Protein AF-A0A5B8WP94-F1 (afdb_monomer)

Foldseek 3Di:
DVVQLVVLQVLCVVVVPRDDLVQQCADPDSVDSSSGHSVVDDDPVVVVVVVVVVVVVVVVVVVD

Organism: Myotis davidii (NCBI:txid225400)

Structure (mmCIF, N/CA/C/O backbone):
data_AF-A0A5B8WP94-F1
#
_entry.id   AF-A0A5B8WP94-F1
#
loop_
_atom_site.group_PDB
_atom_site.id
_atom_site.type_symbol
_atom_site.label_atom_id
_atom_site.label_alt_id
_atom_site.label_comp_id
_atom_site.label_asym_id
_atom_site.label_entity_id
_atom_site.label_seq_id
_atom_site.pdbx_PDB_ins_code
_atom_site.Cartn_x
_atom_site.Cartn_y
_atom_site.Cartn_z
_atom_site.occupancy
_atom_site.B_iso_or_equiv
_atom_site.auth_seq_id
_atom_site.auth_comp_id
_atom_site.auth_asym_id
_atom_site.auth_atom_id
_atom_site.pdbx_PDB_model_num
ATOM 1 N N . ALA A 1 1 ? 17.955 7.315 -9.242 1.00 72.19 1 ALA A N 1
ATOM 2 C CA . ALA A 1 1 ? 17.254 6.376 -10.155 1.00 72.19 1 ALA A CA 1
ATOM 3 C C . ALA A 1 1 ? 17.036 4.997 -9.521 1.00 72.19 1 ALA A C 1
ATOM 5 O O . ALA A 1 1 ? 15.889 4.597 -9.382 1.00 72.19 1 ALA A O 1
ATOM 6 N N . ARG A 1 2 ? 18.095 4.285 -9.097 1.00 90.62 2 ARG A N 1
ATOM 7 C CA . ARG A 1 2 ? 17.984 2.946 -8.477 1.00 90.62 2 ARG A CA 1
ATOM 8 C C . ARG A 1 2 ? 17.208 2.945 -7.152 1.00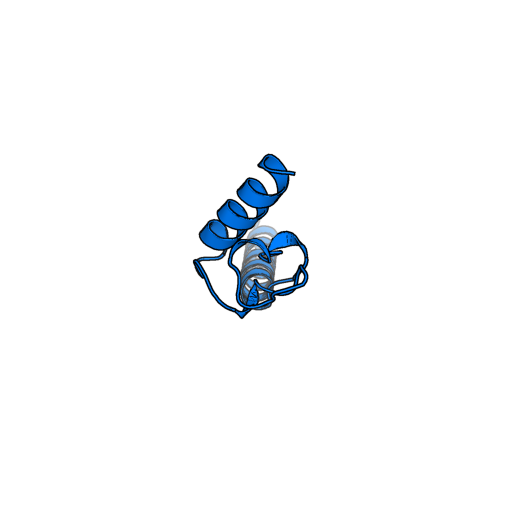 90.62 2 ARG A C 1
ATOM 10 O O . ARG A 1 2 ? 16.335 2.113 -6.967 1.00 90.62 2 ARG A O 1
ATOM 17 N N . GLU A 1 3 ? 17.486 3.911 -6.280 1.00 96.19 3 GLU A N 1
ATOM 18 C CA . GLU A 1 3 ? 16.809 4.049 -4.981 1.00 96.19 3 GLU A CA 1
ATOM 19 C C . GLU A 1 3 ? 15.310 4.304 -5.124 1.00 96.19 3 GLU A C 1
ATOM 21 O O . GLU A 1 3 ? 14.517 3.670 -4.440 1.00 96.19 3 GLU A O 1
ATOM 26 N N . ALA A 1 4 ? 14.921 5.176 -6.061 1.00 94.31 4 ALA A N 1
ATOM 27 C CA . ALA A 1 4 ? 13.517 5.434 -6.360 1.00 94.31 4 ALA A CA 1
ATOM 28 C C . ALA A 1 4 ? 12.807 4.148 -6.800 1.00 94.31 4 ALA A C 1
ATOM 30 O O . ALA A 1 4 ? 11.760 3.820 -6.262 1.00 94.31 4 ALA A O 1
ATOM 31 N N . LEU A 1 5 ? 13.412 3.366 -7.702 1.00 95.50 5 LEU A N 1
ATOM 32 C CA . LEU A 1 5 ? 12.854 2.071 -8.096 1.00 95.50 5 LEU A CA 1
ATOM 33 C C . LEU A 1 5 ? 12.731 1.109 -6.901 1.00 95.50 5 LEU A C 1
ATOM 35 O O . LEU A 1 5 ? 11.711 0.446 -6.758 1.00 95.50 5 LEU A O 1
ATOM 39 N N . TRP A 1 6 ? 13.735 1.040 -6.023 1.00 97.69 6 TRP A N 1
ATOM 40 C CA . TRP A 1 6 ? 13.653 0.210 -4.817 1.00 97.69 6 TRP A CA 1
ATOM 41 C C . TRP A 1 6 ? 12.569 0.672 -3.8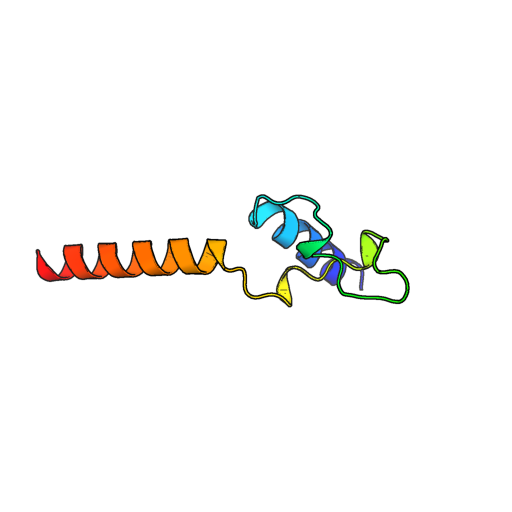42 1.00 97.69 6 TRP A C 1
ATOM 43 O O . TRP A 1 6 ? 11.945 -0.176 -3.213 1.00 97.69 6 TRP A O 1
ATOM 53 N N . ALA A 1 7 ? 12.321 1.976 -3.723 1.00 98.06 7 ALA A N 1
ATOM 54 C CA . ALA A 1 7 ? 11.215 2.495 -2.924 1.00 98.06 7 ALA A CA 1
ATOM 55 C C . ALA A 1 7 ? 9.859 2.053 -3.496 1.00 98.06 7 ALA A C 1
ATOM 57 O O . ALA A 1 7 ? 9.012 1.580 -2.746 1.00 98.06 7 ALA A O 1
ATOM 58 N N . GLU A 1 8 ? 9.681 2.109 -4.819 1.00 97.44 8 GLU A N 1
ATOM 59 C CA . GLU A 1 8 ? 8.449 1.643 -5.471 1.00 97.44 8 GLU A CA 1
ATOM 60 C C . GLU A 1 8 ? 8.231 0.131 -5.312 1.00 97.44 8 GLU A C 1
ATOM 62 O O . GLU A 1 8 ? 7.105 -0.315 -5.089 1.00 97.44 8 GLU A O 1
ATOM 67 N N . LEU A 1 9 ? 9.307 -0.662 -5.381 1.00 97.25 9 LEU A N 1
ATOM 68 C CA . LEU A 1 9 ? 9.252 -2.109 -5.151 1.00 97.25 9 LEU A CA 1
ATOM 69 C C . LEU A 1 9 ? 8.882 -2.438 -3.699 1.00 97.25 9 LEU A C 1
ATOM 71 O O . LEU A 1 9 ? 8.035 -3.297 -3.470 1.00 97.25 9 LEU A O 1
ATOM 75 N N . LYS A 1 10 ? 9.470 -1.732 -2.723 1.00 98.25 10 LYS A N 1
ATOM 76 C CA . LYS A 1 10 ? 9.113 -1.880 -1.303 1.00 98.25 10 LYS A CA 1
ATOM 77 C C . LYS A 1 10 ? 7.658 -1.496 -1.053 1.00 98.25 10 LYS A C 1
ATOM 79 O O . LYS A 1 10 ? 6.944 -2.273 -0.438 1.00 98.25 10 LYS A O 1
ATOM 84 N N . ALA A 1 11 ? 7.202 -0.373 -1.606 1.00 98.00 11 ALA A N 1
ATOM 85 C CA . ALA A 1 11 ? 5.803 0.039 -1.514 1.00 98.00 11 ALA A CA 1
ATOM 86 C C . ALA A 1 11 ? 4.857 -0.996 -2.153 1.00 98.00 11 ALA A C 1
ATOM 88 O O . ALA A 1 11 ? 3.779 -1.262 -1.628 1.00 98.00 11 ALA A O 1
ATOM 89 N N . GLY A 1 12 ? 5.267 -1.621 -3.265 1.00 97.19 12 GLY A N 1
ATOM 90 C CA . GLY A 1 12 ? 4.534 -2.732 -3.878 1.00 97.19 12 GLY A CA 1
ATOM 91 C C . GLY A 1 12 ? 4.369 -3.915 -2.921 1.00 97.19 12 GLY A C 1
ATOM 92 O O . GLY A 1 12 ? 3.261 -4.423 -2.774 1.00 97.19 12 GLY A O 1
ATOM 93 N N . ALA A 1 13 ? 5.435 -4.295 -2.214 1.00 98.06 13 ALA A N 1
ATOM 94 C CA . ALA A 1 13 ? 5.383 -5.335 -1.186 1.00 98.06 13 ALA A CA 1
ATOM 95 C C . ALA A 1 13 ? 4.538 -4.930 0.037 1.00 98.06 13 ALA A C 1
ATOM 97 O O . ALA A 1 13 ? 3.716 -5.715 0.497 1.00 98.06 13 ALA A O 1
ATOM 98 N N . GLU A 1 14 ? 4.668 -3.694 0.528 1.00 97.88 14 GLU A N 1
ATOM 99 C CA . GLU A 1 14 ? 3.870 -3.169 1.651 1.00 97.88 14 GLU A CA 1
ATOM 100 C C . GLU A 1 14 ? 2.368 -3.115 1.339 1.00 97.88 14 GLU A C 1
ATOM 102 O O . GLU A 1 14 ? 1.547 -3.265 2.240 1.00 97.88 14 GLU A O 1
ATOM 107 N N . SER A 1 15 ? 1.996 -2.954 0.063 1.00 96.62 15 SER A N 1
ATOM 108 C CA . SER A 1 15 ? 0.593 -3.003 -0.364 1.00 96.62 15 SER A CA 1
ATOM 109 C C . SER A 1 15 ? -0.041 -4.395 -0.233 1.00 96.62 15 SER A C 1
ATOM 111 O O . SER A 1 15 ? -1.265 -4.506 -0.263 1.00 96.62 15 SER A O 1
ATOM 113 N N . GLY A 1 16 ? 0.772 -5.455 -0.132 1.00 96.56 16 GLY A N 1
ATOM 114 C CA . GLY A 1 16 ? 0.331 -6.853 -0.178 1.00 96.56 16 GLY A CA 1
ATOM 115 C C . GLY A 1 16 ? 0.007 -7.377 -1.584 1.00 96.56 16 GLY A C 1
ATOM 116 O O . GLY A 1 16 ? -0.569 -8.453 -1.712 1.00 96.56 16 GLY A O 1
ATOM 117 N N . TRP A 1 17 ? 0.330 -6.614 -2.637 1.00 95.31 17 TRP A N 1
ATOM 118 C CA . TRP A 1 17 ? 0.093 -6.962 -4.045 1.00 95.31 17 TRP A CA 1
ATOM 119 C C . TRP A 1 17 ? 1.411 -6.955 -4.846 1.00 95.31 17 TRP A C 1
ATOM 121 O O . TRP A 1 17 ? 1.552 -6.215 -5.827 1.00 95.31 17 TRP A O 1
ATOM 131 N N . ASP A 1 18 ? 2.390 -7.758 -4.426 1.00 94.38 18 ASP A N 1
ATOM 132 C CA . ASP A 1 18 ? 3.699 -7.937 -5.065 1.00 94.38 18 ASP A CA 1
ATOM 133 C C . ASP A 1 18 ? 3.690 -9.022 -6.169 1.00 94.38 18 ASP A C 1
ATOM 135 O O . ASP A 1 18 ? 3.439 -10.192 -5.925 1.00 94.38 18 ASP A O 1
ATOM 139 N N . PHE A 1 19 ? 3.961 -8.728 -7.439 1.00 92.62 19 PHE A N 1
ATOM 140 C CA . PHE A 1 19 ? 3.670 -7.459 -8.100 1.00 92.62 19 PHE A CA 1
ATOM 141 C C . PHE A 1 19 ? 2.458 -7.628 -9.010 1.00 92.62 19 PHE A C 1
ATOM 143 O O . PHE A 1 19 ? 2.235 -8.682 -9.604 1.00 92.62 19 PHE A O 1
ATOM 150 N N . SER A 1 20 ? 1.691 -6.553 -9.150 1.00 94.25 20 SER A N 1
ATOM 151 C CA . SER A 1 20 ? 0.500 -6.496 -9.988 1.00 94.25 20 SER A CA 1
ATOM 152 C C . SER A 1 20 ? 0.649 -5.429 -11.067 1.00 94.25 20 SER A C 1
ATOM 154 O O . SER A 1 20 ? 1.237 -4.372 -10.824 1.00 94.25 20 SER A O 1
ATOM 156 N N . SER A 1 21 ? 0.038 -5.659 -12.234 1.00 94.06 21 SER A N 1
ATOM 157 C CA . SER A 1 21 ? -0.105 -4.645 -13.290 1.00 94.06 21 SER A CA 1
ATOM 158 C C . SER A 1 21 ? -0.789 -3.369 -12.790 1.00 94.06 21 SER A C 1
ATOM 160 O O . SER A 1 21 ? -0.542 -2.299 -13.338 1.00 94.06 21 SER A O 1
ATOM 162 N N . ARG A 1 22 ? -1.556 -3.455 -11.690 1.00 94.50 22 ARG A N 1
ATOM 163 C CA . ARG A 1 22 ? -2.098 -2.313 -10.938 1.00 94.50 22 ARG A CA 1
ATOM 164 C C . ARG A 1 22 ? -1.050 -1.225 -10.675 1.00 94.50 22 ARG A C 1
ATOM 166 O O . ARG A 1 22 ? -1.392 -0.050 -10.719 1.00 94.50 22 ARG A O 1
ATOM 173 N N . TRP A 1 23 ? 0.203 -1.604 -10.415 1.00 95.50 23 TRP A N 1
ATOM 174 C CA . TRP A 1 23 ? 1.290 -0.685 -10.062 1.00 95.50 23 TRP A CA 1
ATOM 175 C C . TRP A 1 23 ? 2.181 -0.289 -11.248 1.00 95.50 23 TRP A C 1
ATOM 177 O O . TRP A 1 23 ? 2.997 0.626 -11.121 1.00 95.50 23 TRP A O 1
ATOM 187 N N . LEU A 1 24 ? 2.058 -0.965 -12.393 1.00 95.19 24 LEU A N 1
ATOM 188 C CA . LEU A 1 24 ? 2.944 -0.832 -13.554 1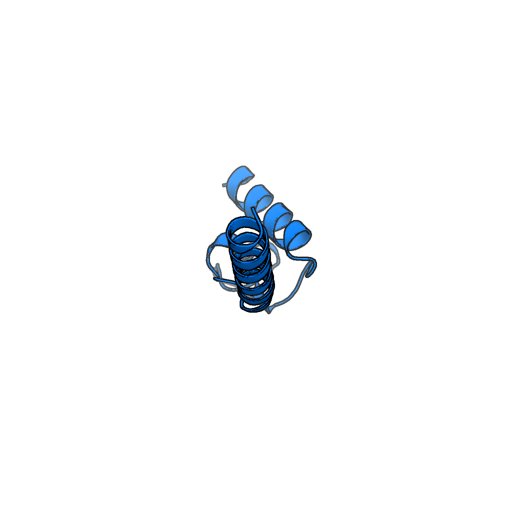.00 95.19 24 LEU A CA 1
ATOM 189 C C . LEU A 1 24 ? 2.425 0.229 -14.537 1.00 95.19 24 LEU A C 1
ATOM 191 O O . LEU A 1 24 ? 1.971 -0.071 -15.637 1.00 95.19 24 LEU A O 1
ATOM 195 N N . ILE A 1 25 ? 2.449 1.491 -14.108 1.00 90.25 25 ILE A N 1
ATOM 196 C CA . ILE A 1 25 ? 1.875 2.622 -14.865 1.00 90.25 25 ILE A CA 1
ATOM 197 C C . ILE A 1 25 ? 2.926 3.589 -15.440 1.00 90.25 25 ILE A C 1
ATOM 199 O O . ILE A 1 25 ? 2.575 4.605 -16.035 1.00 90.25 25 ILE A O 1
ATOM 203 N N . GLY A 1 26 ? 4.216 3.334 -15.212 1.00 77.44 26 GLY A N 1
ATOM 204 C CA . GLY A 1 26 ? 5.311 4.200 -15.657 1.00 77.44 26 GLY A CA 1
ATOM 205 C C . GLY A 1 26 ? 6.033 3.725 -16.925 1.00 77.44 26 GLY A C 1
ATOM 206 O O . GLY A 1 26 ? 5.836 2.626 -17.418 1.00 77.44 26 GLY A O 1
ATOM 207 N N . GLY A 1 27 ? 6.977 4.533 -17.411 1.00 75.06 27 GLY A N 1
ATOM 208 C CA . GLY A 1 27 ? 7.964 4.095 -18.409 1.00 75.06 27 GLY A CA 1
ATOM 209 C C . GLY A 1 27 ? 7.430 3.890 -19.833 1.00 75.06 27 GLY A C 1
ATOM 210 O O . GLY A 1 27 ? 6.268 4.135 -20.130 1.00 75.06 27 GLY A O 1
ATOM 211 N N . GLN A 1 28 ? 8.332 3.494 -20.736 1.00 79.19 28 GLN A N 1
ATOM 212 C CA . GLN A 1 28 ? 8.003 3.204 -22.140 1.00 79.19 28 GLN A CA 1
ATOM 213 C C . GLN A 1 28 ? 7.365 1.821 -22.319 1.00 79.19 28 GLN A C 1
ATOM 215 O O . GLN A 1 28 ? 6.606 1.617 -23.260 1.00 79.19 28 GLN A O 1
ATOM 220 N N . ASP A 1 29 ? 7.676 0.891 -21.413 1.00 86.38 29 ASP A N 1
ATOM 221 C CA . ASP A 1 29 ? 7.133 -0.462 -21.387 1.00 86.38 29 ASP A CA 1
ATOM 222 C C . ASP A 1 29 ? 6.367 -0.692 -20.068 1.00 86.38 29 ASP A C 1
ATOM 224 O O . ASP A 1 29 ? 6.994 -0.985 -19.043 1.00 86.38 29 ASP A O 1
ATOM 228 N N . PRO A 1 30 ? 5.028 -0.570 -20.078 1.00 81.50 30 PRO A N 1
ATOM 229 C CA . PRO A 1 30 ? 4.187 -0.784 -18.900 1.00 81.50 30 PRO A CA 1
ATOM 230 C C . PRO A 1 30 ? 4.108 -2.259 -18.474 1.00 81.50 30 PRO A C 1
ATOM 232 O O . PRO A 1 30 ? 3.537 -2.566 -17.435 1.00 81.50 30 PRO A O 1
ATOM 235 N N . SER A 1 31 ? 4.675 -3.195 -19.244 1.00 86.50 31 SER A N 1
ATOM 236 C CA . SER A 1 31 ? 4.796 -4.599 -18.829 1.00 86.50 31 SER A CA 1
ATOM 237 C C . SER A 1 31 ? 6.086 -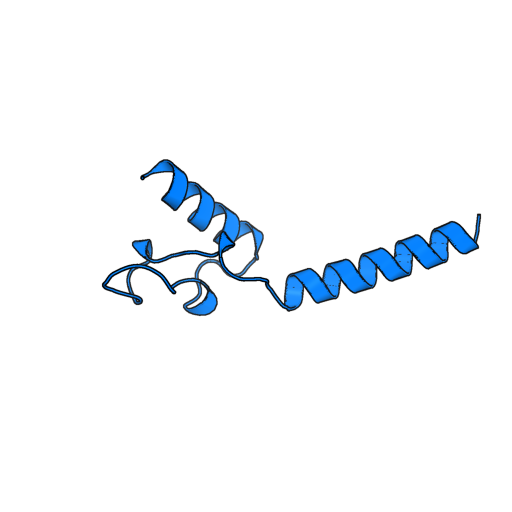4.881 -18.048 1.00 86.50 31 SER A C 1
ATOM 239 O O . SER A 1 31 ? 6.187 -5.885 -17.342 1.00 86.50 31 SER A O 1
ATOM 241 N N . SER A 1 32 ? 7.067 -3.975 -18.113 1.00 92.94 32 SER A N 1
ATOM 242 C CA . SER A 1 32 ? 8.325 -4.109 -17.383 1.00 92.94 32 SER A CA 1
ATOM 243 C C . SER A 1 32 ? 8.133 -3.803 -15.904 1.00 92.94 32 SER A C 1
ATOM 245 O O . SER A 1 32 ? 7.627 -2.744 -15.554 1.00 92.94 32 SER A O 1
ATOM 247 N N . LEU A 1 33 ? 8.671 -4.630 -15.006 1.00 93.38 33 LEU A N 1
ATOM 248 C CA . LEU A 1 33 ? 8.668 -4.337 -13.566 1.00 93.38 33 LEU A CA 1
ATOM 249 C C . LEU A 1 33 ? 9.376 -3.008 -13.221 1.00 93.38 33 LEU A C 1
ATOM 251 O O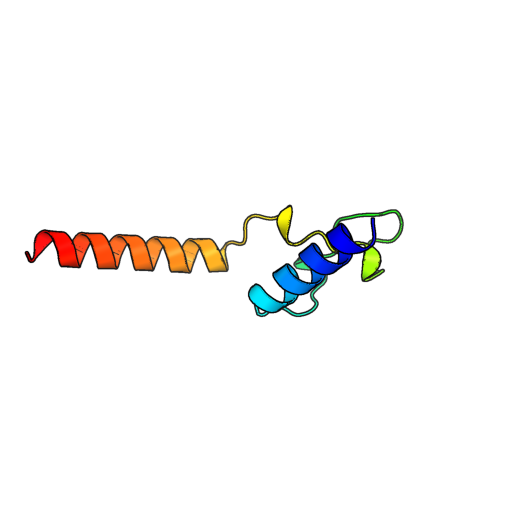 . LEU A 1 33 ? 9.075 -2.381 -12.212 1.00 93.38 33 LEU A O 1
ATOM 255 N N . SER A 1 34 ? 10.277 -2.520 -14.081 1.00 93.56 34 SER A N 1
ATOM 256 C CA . SER A 1 34 ? 10.915 -1.203 -13.914 1.00 93.56 34 SER A CA 1
ATOM 257 C C . SER A 1 34 ? 9.939 -0.014 -14.026 1.00 93.56 34 SER A C 1
ATOM 259 O O . SER A 1 34 ? 10.237 1.098 -13.565 1.00 93.56 34 SER A O 1
ATOM 261 N N . SER A 1 35 ? 8.756 -0.251 -14.603 1.00 95.00 35 SER A N 1
ATOM 262 C CA . SER A 1 35 ? 7.661 0.715 -14.711 1.00 95.00 35 SER A CA 1
ATOM 263 C C . SER A 1 35 ? 6.870 0.912 -13.420 1.00 95.00 35 SER A C 1
ATOM 265 O O . SER A 1 35 ? 6.015 1.796 -13.380 1.00 95.00 35 SER A O 1
ATOM 267 N N . ILE A 1 36 ? 7.143 0.133 -12.368 1.00 96.44 36 ILE A N 1
ATOM 268 C CA . ILE A 1 36 ? 6.393 0.190 -11.113 1.00 96.44 36 ILE A CA 1
ATOM 269 C C . ILE A 1 36 ? 6.402 1.598 -10.504 1.00 96.44 36 ILE A C 1
ATOM 271 O O . ILE A 1 36 ? 7.455 2.226 -10.365 1.00 96.44 36 ILE A O 1
ATOM 275 N N . ARG A 1 37 ? 5.218 2.118 -10.179 1.00 96.06 37 ARG A N 1
ATOM 276 C CA . ARG A 1 37 ? 4.983 3.434 -9.562 1.00 96.06 37 ARG A CA 1
ATOM 277 C C . ARG A 1 37 ? 3.871 3.333 -8.511 1.00 96.06 37 ARG A C 1
ATOM 279 O O . ARG A 1 37 ? 2.893 4.078 -8.564 1.00 96.06 37 ARG A O 1
ATOM 286 N N . THR A 1 38 ? 4.007 2.395 -7.577 1.00 97.00 38 THR A N 1
ATOM 287 C CA . THR A 1 38 ? 3.068 2.166 -6.468 1.00 97.00 38 THR A CA 1
ATOM 288 C C . THR A 1 38 ? 2.746 3.456 -5.706 1.00 97.00 38 THR A C 1
ATOM 290 O O . THR A 1 38 ? 1.583 3.728 -5.427 1.00 97.00 38 THR A O 1
ATOM 293 N N . SER A 1 39 ? 3.746 4.306 -5.450 1.00 96.12 39 SER A N 1
ATOM 294 C CA . SER A 1 39 ? 3.588 5.567 -4.708 1.00 96.12 39 SER A CA 1
ATOM 295 C C . SER A 1 39 ? 2.761 6.635 -5.438 1.00 96.12 39 SER A C 1
ATOM 297 O O . SER A 1 39 ? 2.396 7.652 -4.847 1.00 96.12 39 SER A O 1
ATOM 299 N N . LYS A 1 40 ? 2.485 6.449 -6.736 1.00 96.00 40 LYS A N 1
ATOM 300 C CA . LYS A 1 40 ? 1.722 7.395 -7.569 1.00 96.00 40 LYS A CA 1
ATOM 301 C C . LYS A 1 40 ? 0.232 7.086 -7.629 1.00 96.00 40 LYS A C 1
ATOM 303 O O . LYS A 1 40 ? -0.506 7.813 -8.289 1.00 96.00 40 LYS A O 1
ATOM 308 N N . LEU A 1 41 ? -0.206 6.037 -6.946 1.00 95.44 41 LEU A N 1
ATOM 309 C CA . LEU A 1 41 ? -1.591 5.598 -6.905 1.00 95.44 41 LEU A CA 1
ATOM 310 C C . LEU A 1 41 ? -2.103 5.680 -5.471 1.00 95.44 41 LEU A C 1
ATOM 312 O O . LEU A 1 41 ? -1.391 5.337 -4.535 1.00 95.44 41 LEU A O 1
ATOM 316 N N . VAL A 1 42 ? -3.353 6.111 -5.309 1.00 96.94 42 VAL A N 1
ATOM 317 C CA . VAL A 1 42 ? -4.052 6.106 -4.018 1.00 96.94 42 VAL A CA 1
ATOM 318 C C . VAL A 1 42 ? -4.835 4.790 -3.914 1.00 96.94 42 VAL A C 1
ATOM 320 O O . VAL A 1 42 ? -5.819 4.624 -4.640 1.00 96.94 42 VAL A O 1
ATOM 323 N N . PRO A 1 43 ? -4.418 3.818 -3.081 1.00 97.38 43 PRO A N 1
ATOM 324 C CA . PRO A 1 43 ? -5.043 2.497 -3.061 1.00 97.38 43 PRO A CA 1
ATOM 325 C C . PRO A 1 43 ? -6.397 2.528 -2.334 1.00 97.38 43 PRO A C 1
ATOM 327 O O . PRO A 1 43 ? -6.476 2.955 -1.181 1.00 97.38 43 PRO A O 1
ATOM 330 N N . VAL A 1 44 ? -7.473 2.083 -2.994 1.00 97.88 44 VAL A N 1
ATOM 331 C CA . VAL A 1 44 ? 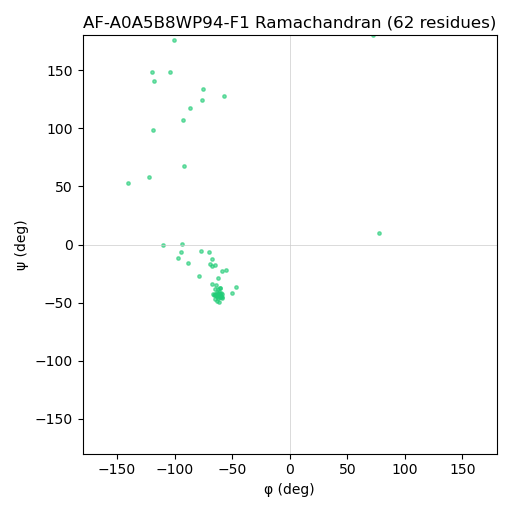-8.836 2.071 -2.417 1.00 97.88 44 VAL A CA 1
ATOM 332 C C . VAL A 1 44 ? -8.947 1.177 -1.179 1.00 97.88 44 VAL A C 1
ATOM 334 O O . VAL A 1 44 ? -9.601 1.539 -0.209 1.00 97.88 44 VAL A O 1
ATOM 337 N N . ASP A 1 45 ? -8.260 0.041 -1.197 1.00 97.50 45 ASP A N 1
ATOM 338 C CA . ASP A 1 45 ? -8.126 -0.923 -0.105 1.00 97.50 45 ASP A CA 1
ATOM 339 C C . ASP A 1 45 ? -7.451 -0.310 1.126 1.00 97.50 45 ASP A C 1
ATOM 341 O O . ASP A 1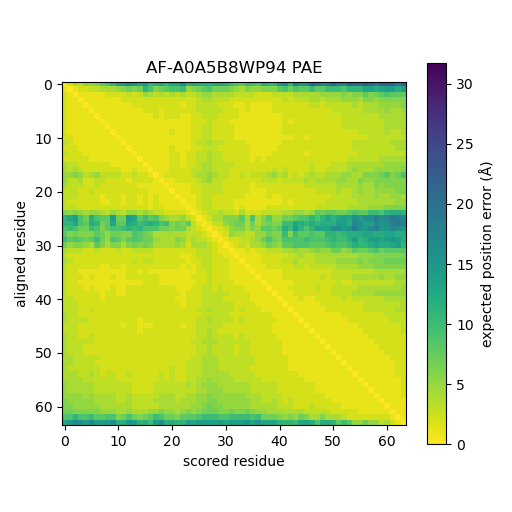 45 ? -8.006 -0.381 2.222 1.00 97.50 45 ASP A O 1
ATOM 345 N N . LEU A 1 46 ? -6.313 0.371 0.952 1.00 98.06 46 LEU A N 1
ATOM 346 C CA . LEU A 1 46 ? -5.657 1.081 2.057 1.00 98.06 46 LEU A CA 1
ATOM 347 C C . LEU A 1 46 ? -6.576 2.151 2.665 1.00 98.06 46 LEU A C 1
ATOM 349 O O . LEU A 1 46 ? -6.696 2.240 3.884 1.00 98.06 46 LEU A O 1
ATOM 353 N N . ASN A 1 47 ? -7.260 2.940 1.831 1.00 98.31 47 ASN A N 1
ATOM 354 C CA . ASN A 1 47 ? -8.167 3.984 2.317 1.00 98.31 47 ASN A CA 1
ATOM 355 C C . ASN A 1 47 ? -9.400 3.409 3.027 1.00 98.31 47 ASN A C 1
ATOM 357 O O . ASN A 1 47 ? -9.863 3.995 4.001 1.00 98.31 47 ASN A O 1
ATOM 361 N N . ALA A 1 48 ? -9.909 2.253 2.594 1.00 98.56 48 ALA A N 1
ATOM 362 C CA . ALA A 1 48 ? -10.986 1.562 3.297 1.00 98.56 48 ALA A CA 1
ATOM 363 C C . ALA A 1 48 ? -10.548 1.121 4.706 1.00 98.56 48 ALA A C 1
ATOM 365 O O . ALA A 1 48 ? -11.294 1.319 5.667 1.00 98.56 48 ALA A O 1
ATOM 366 N N . PHE A 1 49 ? -9.326 0.590 4.850 1.00 98.25 49 PHE A N 1
ATOM 367 C CA . PHE A 1 49 ? -8.771 0.255 6.165 1.00 98.25 49 PHE A CA 1
ATOM 368 C C . PHE A 1 49 ? -8.558 1.490 7.042 1.00 98.25 49 PHE A C 1
ATOM 370 O O . PHE A 1 49 ? -8.912 1.459 8.220 1.00 98.25 49 PHE A O 1
ATOM 377 N N . LEU A 1 50 ? -8.037 2.585 6.482 1.00 98.62 50 LEU A N 1
ATOM 378 C CA . LEU A 1 50 ? -7.863 3.838 7.222 1.00 98.62 50 LEU A CA 1
ATOM 379 C C . LEU A 1 50 ? -9.204 4.415 7.685 1.00 98.62 50 LEU A C 1
ATOM 381 O O . LEU A 1 50 ? -9.334 4.749 8.856 1.00 98.62 50 LEU A O 1
ATOM 385 N N . CYS A 1 51 ? -10.224 4.432 6.826 1.00 98.75 51 CYS A N 1
ATOM 386 C CA . CYS A 1 51 ? -11.565 4.892 7.191 1.00 98.75 51 CYS A CA 1
ATOM 387 C C . CYS A 1 51 ? -12.157 4.075 8.355 1.00 98.75 51 CYS A C 1
ATOM 389 O O . CYS A 1 51 ? -12.718 4.634 9.299 1.00 98.75 51 CYS A O 1
ATOM 391 N N . GLN A 1 52 ? -11.989 2.747 8.335 1.00 98.69 52 GLN A N 1
ATOM 392 C CA . GLN A 1 52 ? -12.408 1.896 9.450 1.00 98.69 52 GLN A CA 1
ATOM 393 C C . GLN A 1 52 ? -11.611 2.192 10.730 1.00 98.69 52 GLN A C 1
ATOM 395 O O . GLN A 1 52 ? -12.200 2.276 11.809 1.00 98.69 52 GLN A O 1
ATOM 400 N N . ALA A 1 53 ? -10.291 2.359 10.624 1.00 98.81 53 ALA A N 1
ATOM 401 C CA . ALA A 1 53 ? -9.440 2.685 11.762 1.00 98.81 53 ALA A CA 1
ATOM 402 C C . ALA A 1 53 ? -9.824 4.037 12.385 1.00 98.81 53 ALA A C 1
ATOM 404 O O . ALA A 1 53 ? -9.948 4.141 13.603 1.00 98.81 53 ALA A O 1
ATOM 405 N N . GLU A 1 54 ? -10.092 5.052 11.565 1.00 98.81 54 GLU A N 1
ATOM 406 C CA . GLU A 1 54 ? -10.555 6.371 12.001 1.00 98.81 54 GLU A CA 1
ATOM 407 C C . GLU A 1 54 ? -11.896 6.295 12.740 1.00 98.81 54 GLU A C 1
ATOM 409 O O . GLU A 1 54 ? -12.037 6.870 13.823 1.00 98.81 54 GLU A O 1
ATOM 414 N N . ALA A 1 55 ? -12.860 5.532 12.216 1.00 98.62 55 ALA A N 1
ATOM 415 C CA . ALA A 1 55 ? -14.140 5.304 12.884 1.00 98.62 55 ALA A CA 1
ATOM 416 C C . ALA A 1 55 ? -13.964 4.603 14.243 1.00 98.62 55 ALA A C 1
ATOM 418 O O . ALA A 1 55 ? -14.596 4.989 15.230 1.00 98.62 55 ALA A O 1
ATOM 419 N N . LEU A 1 56 ? -13.067 3.613 14.322 1.00 98.62 56 LEU A N 1
ATOM 420 C CA . LEU A 1 56 ? -12.753 2.923 15.571 1.00 98.62 56 LEU A CA 1
ATOM 421 C C . LEU A 1 56 ? -12.138 3.882 16.597 1.00 98.62 56 LEU A C 1
ATOM 423 O O . LEU A 1 56 ? -12.609 3.938 17.732 1.00 98.62 56 LEU A O 1
ATOM 427 N N . MET A 1 57 ? -11.143 4.678 16.199 1.00 98.62 57 MET A N 1
ATOM 428 C CA . MET A 1 57 ? -10.534 5.683 17.078 1.00 98.62 57 MET A CA 1
ATOM 429 C C . MET A 1 57 ? -11.561 6.711 17.566 1.00 98.62 57 MET A C 1
ATOM 431 O O . MET A 1 57 ? -11.562 7.056 18.746 1.00 98.62 57 MET A O 1
ATOM 435 N N . SER A 1 58 ? -12.459 7.167 16.687 1.00 98.62 58 SER A N 1
ATOM 436 C CA . SER A 1 58 ? -13.547 8.079 17.050 1.00 98.62 58 SER A CA 1
ATOM 437 C C . SER A 1 58 ? -14.481 7.460 18.094 1.00 98.62 58 SER A C 1
ATOM 439 O O . SER A 1 58 ? -14.781 8.103 19.101 1.00 98.62 58 SER A O 1
ATOM 441 N N . SER A 1 59 ? -14.877 6.196 17.905 1.00 98.44 59 SER A N 1
ATOM 442 C CA . SER A 1 59 ? -15.724 5.477 18.864 1.00 98.44 59 SER A CA 1
ATOM 443 C C . SER A 1 59 ? -15.046 5.290 20.225 1.00 98.44 59 SER A C 1
ATOM 445 O O . SER A 1 59 ? -15.679 5.497 21.257 1.00 98.44 59 SER A O 1
ATOM 447 N N . PHE A 1 60 ? -13.746 4.971 20.233 1.00 98.50 60 PHE A N 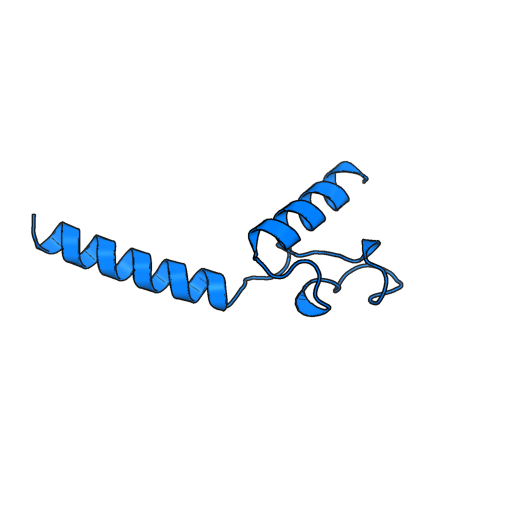1
ATOM 448 C CA . PHE A 1 60 ? -12.966 4.815 21.456 1.00 98.50 60 PHE A CA 1
ATOM 449 C C . PHE A 1 60 ? -12.861 6.143 22.208 1.00 98.50 60 PHE A C 1
ATOM 451 O O . PHE A 1 60 ? -13.153 6.192 23.399 1.00 98.50 60 PHE A O 1
ATOM 458 N N . HIS A 1 61 ? -12.537 7.233 21.509 1.00 98.25 61 HIS A N 1
ATOM 459 C CA . HIS A 1 61 ? -12.460 8.565 22.107 1.00 98.25 61 HIS A CA 1
ATOM 460 C C . HIS A 1 61 ? -13.801 9.023 22.701 1.00 98.25 61 HIS A C 1
ATOM 462 O O . HIS A 1 61 ? -13.811 9.651 23.750 1.00 98.25 61 HIS A O 1
ATOM 468 N N . ALA A 1 62 ? -14.934 8.707 22.065 1.00 97.81 62 ALA A N 1
ATOM 469 C CA . ALA A 1 62 ? -16.259 9.026 22.605 1.00 97.81 62 ALA A CA 1
ATOM 470 C C . ALA A 1 62 ? -16.635 8.207 23.856 1.00 97.81 62 ALA A C 1
ATOM 472 O O . ALA A 1 62 ? -17.582 8.565 24.551 1.00 97.81 62 ALA A O 1
ATOM 473 N N . SER A 1 63 ? -15.929 7.101 24.115 1.00 96.12 63 SER A N 1
ATOM 474 C CA . SER A 1 63 ? -16.131 6.243 25.289 1.00 96.12 63 SER A CA 1
ATOM 475 C C . SER A 1 63 ? -15.206 6.561 26.471 1.00 96.12 63 SER A C 1
ATOM 477 O O . SER A 1 63 ? -15.376 5.957 27.532 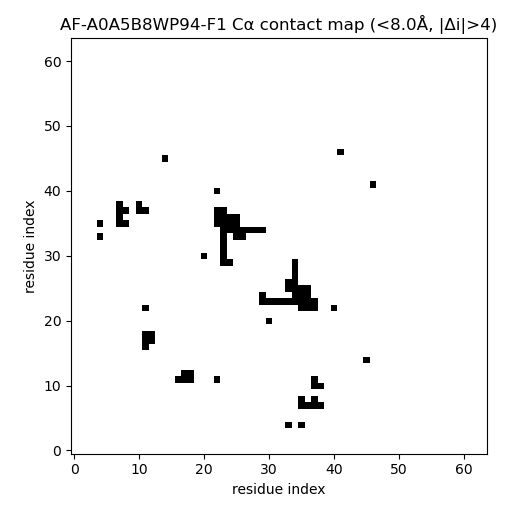1.00 96.12 63 SER A O 1
ATOM 479 N N . LEU A 1 64 ? -14.236 7.466 26.280 1.00 89.62 64 LEU A N 1
ATOM 480 C CA . LEU A 1 64 ? -13.397 8.029 27.346 1.00 89.62 64 LEU A CA 1
ATOM 481 C C . LEU A 1 64 ? -14.186 9.057 28.165 1.00 89.62 64 LEU A C 1
ATOM 483 O O . LEU A 1 64 ? -13.974 9.080 29.398 1.00 89.62 64 LEU A O 1
#

Mean predicted aligned error: 3.42 Å

pLDDT: mean 94.62, std 5.87, range [72.19, 98.81]

InterPro domains:
  IPR001661 Glycoside hydrolase, family 37 [PF01204] (2-63)
  IPR001661 Glycoside hydrolase, family 37 [PR00744] (6-23)
  IPR001661 Glycoside hydrolase, family 37 [PR00744] (41-58)
  IPR001661 Glycoside hydrolase, family 37 [PTHR23403] (2-62)
  IPR008928 Six-hairpin glycosidase superfamily [SSF48208] (3-62)
  IPR012341 Six-hairpin glycosidase-like superfamily [G3DSA:1.50.10.10] (1-64)

Secondary structure (DSSP, 8-state):
-HHHHHHHHHHHHHTT-TT-GGGB--SS-TTSGGGB-GGGS--HHHHHHHHHHHHHHHHHHHT-

Solvent-accessible surface area (backbone atoms only — not comparable to full-atom values): 3768 Å² total; per-residue (Å²): 111,69,65,61,50,51,49,22,51,50,47,26,48,74,70,74,51,69,84,45,73,91,29,23,79,29,76,96,49,48,84,40,79,87,9,43,40,34,84,79,54,86,56,68,68,60,49,52,52,48,54,52,51,52,52,50,52,51,53,53,61,75,71,109

Radius of gyration: 15.93 Å; Cα contacts (8 Å, |Δi|>4): 46; chains: 1; bounding box: 34×17×50 Å

Sequence (64 aa):
AREALWAELKAGAESGWDFSSRWLIGGQDPSSLSSIRTSKLVPVDLNAFLCQAEALMSSFHASL